Protein AF-A0A3C0BCJ9-F1 (afdb_monomer_lite)

Structure (mmCIF, N/CA/C/O backbone):
data_AF-A0A3C0BCJ9-F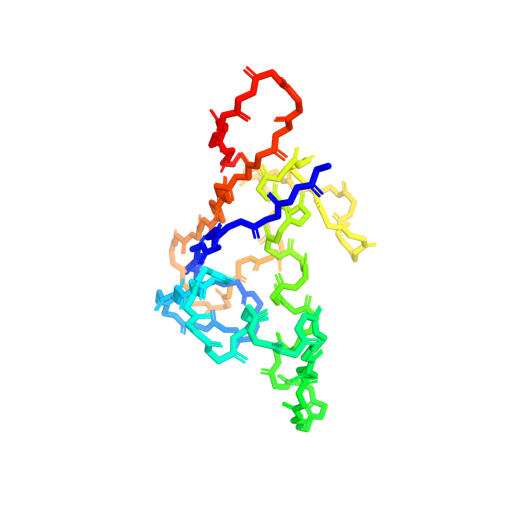1
#
_entry.id   AF-A0A3C0BCJ9-F1
#
loop_
_atom_site.group_PDB
_atom_site.id
_atom_site.type_symbol
_atom_site.label_atom_id
_atom_site.label_alt_id
_atom_site.label_comp_id
_atom_site.label_asym_id
_atom_site.label_entity_id
_atom_site.label_seq_id
_atom_site.pdbx_PDB_ins_code
_atom_site.Cartn_x
_atom_site.Cartn_y
_atom_site.Cartn_z
_atom_site.occupancy
_atom_site.B_iso_or_equiv
_atom_site.auth_seq_id
_atom_site.auth_comp_id
_atom_site.auth_asym_id
_atom_site.auth_atom_id
_atom_site.pdbx_PDB_model_num
ATOM 1 N N . MET A 1 1 ? -9.039 1.168 13.464 1.00 89.62 1 MET A N 1
ATOM 2 C CA . MET A 1 1 ? -8.378 1.860 12.340 1.00 89.62 1 MET A CA 1
ATOM 3 C C . MET A 1 1 ? -8.896 1.250 11.051 1.00 89.62 1 MET A C 1
ATOM 5 O O . MET A 1 1 ? -8.875 0.028 10.956 1.00 89.62 1 MET A O 1
ATOM 9 N N . LYS A 1 2 ? -9.375 2.059 10.104 1.00 94.88 2 LYS A N 1
ATOM 10 C CA . LYS A 1 2 ? -9.884 1.613 8.796 1.00 94.88 2 LYS A CA 1
ATOM 11 C C . LYS A 1 2 ? -9.247 2.448 7.687 1.00 94.88 2 LYS A C 1
ATOM 13 O O . LYS A 1 2 ? -9.247 3.667 7.789 1.00 94.88 2 LYS A O 1
ATOM 18 N N . ILE A 1 3 ? -8.695 1.811 6.656 1.00 96.75 3 ILE A N 1
ATOM 19 C CA . ILE A 1 3 ? -8.181 2.518 5.474 1.00 96.75 3 ILE A CA 1
ATOM 20 C C . ILE A 1 3 ? -9.349 2.790 4.523 1.00 96.75 3 ILE A C 1
ATOM 22 O O . ILE A 1 3 ? -10.078 1.862 4.186 1.00 96.75 3 ILE A O 1
ATOM 26 N N . ASN A 1 4 ? -9.512 4.043 4.098 1.00 97.06 4 ASN A N 1
ATOM 27 C CA . ASN A 1 4 ? -10.600 4.470 3.215 1.00 97.06 4 ASN A CA 1
ATOM 28 C C . ASN A 1 4 ? -10.094 4.739 1.795 1.00 97.06 4 ASN A C 1
ATOM 30 O O . ASN A 1 4 ? -10.671 4.236 0.838 1.00 97.06 4 ASN A O 1
ATOM 34 N N . HIS A 1 5 ? -8.978 5.459 1.650 1.00 98.06 5 HIS A N 1
ATOM 35 C CA . HIS A 1 5 ? -8.372 5.722 0.343 1.00 98.06 5 HIS A CA 1
ATOM 36 C C . HIS A 1 5 ? -6.865 5.526 0.388 1.00 98.06 5 HIS A C 1
ATOM 38 O O . HIS A 1 5 ? -6.212 5.925 1.351 1.00 98.06 5 HIS A O 1
ATOM 44 N N . LEU A 1 6 ? -6.319 4.963 -0.683 1.00 98.38 6 LEU A N 1
ATOM 45 C CA . LEU A 1 6 ? -4.888 4.894 -0.940 1.00 98.38 6 LEU A CA 1
ATOM 46 C C . LEU A 1 6 ? -4.605 5.551 -2.286 1.00 98.38 6 LEU A C 1
ATOM 48 O O . LEU A 1 6 ? -5.229 5.205 -3.287 1.00 98.38 6 LEU A O 1
ATOM 52 N N . ARG A 1 7 ? -3.631 6.453 -2.320 1.00 98.50 7 ARG A N 1
ATOM 53 C CA . ARG A 1 7 ? -3.134 7.069 -3.546 1.00 98.50 7 ARG A CA 1
ATOM 54 C C . ARG A 1 7 ? -1.618 7.012 -3.544 1.00 98.50 7 ARG A C 1
ATOM 56 O O . ARG A 1 7 ? -0.986 7.298 -2.536 1.00 98.50 7 ARG A O 1
ATOM 63 N N . PHE A 1 8 ? -1.013 6.618 -4.651 1.00 98.12 8 PHE A N 1
ATOM 64 C CA . PHE A 1 8 ? 0.439 6.538 -4.738 1.00 98.12 8 PHE A CA 1
ATOM 65 C C . PHE A 1 8 ? 0.916 6.694 -6.170 1.00 98.12 8 PHE A C 1
ATOM 67 O O . PHE A 1 8 ? 0.159 6.516 -7.124 1.00 98.12 8 PHE A O 1
ATOM 74 N N . LYS A 1 9 ? 2.197 7.018 -6.318 1.00 97.69 9 LYS A N 1
ATOM 75 C CA . LYS A 1 9 ? 2.813 7.232 -7.620 1.00 97.69 9 LYS A CA 1
ATOM 76 C C . LYS A 1 9 ? 4.206 6.640 -7.683 1.00 97.69 9 LYS A C 1
ATOM 78 O O . LYS A 1 9 ? 5.006 6.865 -6.778 1.00 97.69 9 LYS A O 1
ATOM 83 N N . ASN A 1 10 ? 4.492 5.953 -8.790 1.00 96.75 10 ASN A N 1
ATOM 84 C CA . ASN A 1 10 ? 5.827 5.477 -9.159 1.00 96.75 10 ASN A CA 1
ATOM 85 C C . ASN A 1 10 ? 6.540 4.683 -8.048 1.00 96.75 10 ASN A C 1
ATOM 87 O O . ASN A 1 10 ? 7.700 4.952 -7.731 1.00 96.75 10 ASN A O 1
ATOM 91 N N . LEU A 1 11 ? 5.862 3.701 -7.452 1.00 94.94 11 LEU A N 1
ATOM 92 C CA . LEU A 1 11 ? 6.453 2.843 -6.421 1.00 94.94 11 LEU A CA 1
ATOM 93 C C . LEU A 1 11 ? 6.802 1.474 -7.004 1.00 94.94 11 LEU A C 1
ATOM 95 O O . LEU A 1 11 ? 5.945 0.806 -7.578 1.00 94.94 11 LEU A O 1
ATOM 99 N N . ASN A 1 12 ? 8.036 1.009 -6.801 1.00 93.06 12 ASN A N 1
ATOM 100 C CA . ASN A 1 12 ? 8.535 -0.292 -7.254 1.00 93.06 12 ASN A CA 1
ATOM 101 C C . ASN A 1 12 ? 8.110 -0.620 -8.707 1.00 93.06 12 ASN A C 1
ATOM 103 O O . ASN A 1 12 ? 8.537 0.031 -9.655 1.00 93.06 12 ASN A O 1
ATOM 107 N N . SER A 1 13 ? 7.270 -1.647 -8.882 1.00 92.00 13 SER A N 1
ATOM 108 C CA . SER A 1 13 ? 6.769 -2.133 -10.174 1.00 92.00 13 SER A CA 1
ATOM 109 C C . SER A 1 13 ? 5.536 -1.384 -10.698 1.00 92.00 13 SER A C 1
ATOM 111 O O . SER A 1 13 ? 5.115 -1.644 -11.820 1.00 92.00 13 SER A O 1
ATOM 113 N N . LEU A 1 14 ? 4.932 -0.495 -9.903 1.00 95.44 14 LEU A N 1
ATOM 114 C CA . LEU A 1 14 ? 3.728 0.256 -10.264 1.00 95.44 14 LEU A CA 1
ATOM 115 C C . LEU A 1 14 ? 4.116 1.690 -10.644 1.00 95.44 14 LEU A C 1
ATOM 117 O O . LEU A 1 14 ? 4.168 2.595 -9.809 1.00 95.44 14 LEU A O 1
ATOM 121 N N . VAL A 1 15 ? 4.424 1.866 -11.929 1.00 95.56 15 VAL A N 1
ATOM 122 C CA . VAL A 1 15 ? 4.701 3.168 -12.557 1.00 95.56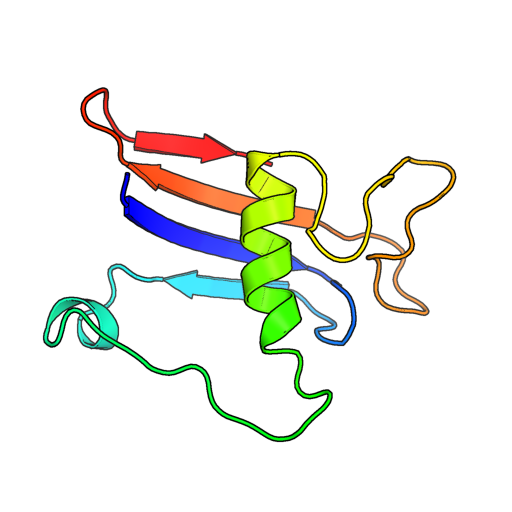 15 VAL A CA 1
ATOM 123 C C . VAL A 1 15 ? 3.382 3.883 -12.849 1.00 95.56 15 VAL A C 1
ATOM 125 O O . VAL A 1 15 ? 2.386 3.236 -13.166 1.00 95.56 15 VAL A O 1
ATOM 128 N N . GLY A 1 16 ? 3.370 5.209 -12.753 1.00 96.19 16 GLY A N 1
ATOM 129 C CA . GLY A 1 16 ? 2.169 6.026 -12.896 1.00 96.19 16 GLY A CA 1
ATOM 130 C C . GLY A 1 16 ? 1.506 6.323 -11.556 1.00 96.19 16 GLY A C 1
ATOM 131 O O . GLY A 1 16 ? 2.027 5.964 -10.500 1.00 96.19 16 GLY A O 1
ATOM 132 N N . GLU A 1 17 ? 0.379 7.026 -11.615 1.00 97.69 17 GLU A N 1
ATOM 133 C CA . GLU A 1 17 ? -0.430 7.389 -10.454 1.00 97.69 17 GLU A CA 1
ATOM 134 C C . GLU A 1 17 ? -1.611 6.429 -10.324 1.00 97.69 17 GLU A C 1
ATOM 136 O O . GLU A 1 17 ? -2.327 6.169 -11.291 1.00 97.69 17 GLU A O 1
ATOM 141 N N . TRP A 1 18 ? -1.782 5.894 -9.122 1.00 98.00 18 TRP A N 1
ATOM 142 C CA . TRP A 1 18 ? -2.759 4.867 -8.800 1.00 98.00 18 TRP A CA 1
ATOM 143 C C . TRP A 1 18 ? -3.582 5.317 -7.602 1.00 98.00 18 TRP A C 1
ATOM 145 O O . TRP A 1 18 ? -3.038 5.846 -6.630 1.00 98.00 18 TRP A O 1
ATOM 155 N N . THR A 1 19 ? -4.881 5.045 -7.658 1.00 98.00 19 THR A N 1
ATOM 156 C CA . THR A 1 19 ? -5.825 5.346 -6.582 1.00 98.00 19 THR A CA 1
ATOM 157 C C . THR A 1 19 ? -6.694 4.126 -6.329 1.00 98.00 19 THR A C 1
ATOM 159 O O . THR A 1 19 ? -7.180 3.502 -7.271 1.00 98.00 19 THR A O 1
ATOM 162 N N . ILE A 1 20 ? -6.896 3.793 -5.057 1.00 97.31 20 ILE A N 1
ATOM 163 C CA . ILE A 1 20 ? -7.824 2.760 -4.606 1.00 97.31 20 ILE A CA 1
ATOM 164 C C . ILE A 1 20 ? -8.774 3.397 -3.595 1.00 97.31 20 ILE A C 1
ATOM 166 O O . ILE A 1 20 ? -8.338 3.951 -2.583 1.00 97.31 20 ILE A O 1
ATOM 170 N N . ASP A 1 21 ? -10.069 3.321 -3.888 1.00 96.88 21 ASP A N 1
ATOM 171 C CA . ASP A 1 21 ? -11.148 3.725 -2.994 1.00 96.88 21 ASP A CA 1
ATOM 172 C C . ASP A 1 21 ? -11.740 2.482 -2.322 1.00 96.88 21 ASP A C 1
ATOM 174 O O . ASP A 1 21 ? -12.516 1.752 -2.931 1.00 96.88 21 ASP A O 1
ATOM 178 N N . PHE A 1 22 ? -11.371 2.241 -1.065 1.00 95.62 22 PHE A N 1
ATOM 179 C CA . PHE A 1 22 ? -11.882 1.120 -0.270 1.00 95.62 22 PHE A CA 1
ATOM 180 C C . PHE A 1 22 ? -13.292 1.372 0.286 1.00 95.62 22 PHE A C 1
ATOM 182 O O . PHE A 1 22 ? -13.847 0.509 0.965 1.00 95.62 22 PHE A O 1
ATOM 189 N N . THR A 1 23 ? -13.874 2.547 0.033 1.00 94.88 23 THR A N 1
ATOM 190 C CA . THR A 1 23 ? -15.265 2.869 0.379 1.00 94.88 23 THR A CA 1
ATOM 191 C C . THR A 1 23 ? -16.243 2.509 -0.739 1.00 94.88 23 THR A C 1
ATOM 193 O O . THR A 1 23 ? -17.454 2.534 -0.514 1.00 94.88 23 THR A O 1
ATOM 196 N N . ALA A 1 24 ? -15.734 2.120 -1.915 1.00 94.19 24 ALA A N 1
ATOM 197 C CA . ALA A 1 24 ? -16.565 1.692 -3.029 1.00 94.19 24 ALA A CA 1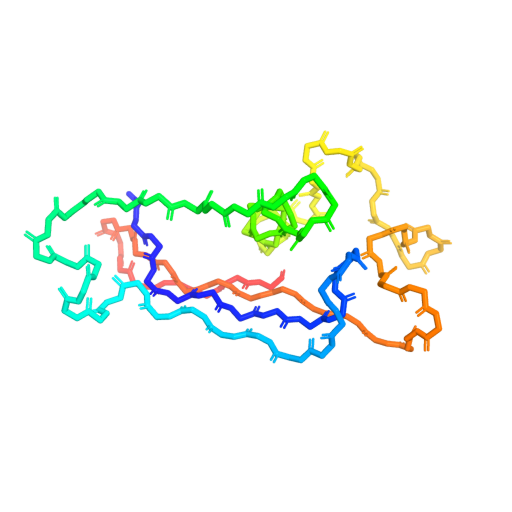
ATOM 198 C C . ALA A 1 24 ? -17.396 0.433 -2.670 1.00 94.19 24 ALA A C 1
ATOM 200 O O . ALA A 1 24 ? -16.925 -0.421 -1.902 1.00 94.19 24 ALA A O 1
ATOM 201 N N . PRO A 1 25 ? -18.632 0.291 -3.195 1.00 92.31 25 PRO A N 1
ATOM 202 C CA . PRO A 1 25 ? -19.550 -0.795 -2.828 1.00 92.31 25 PRO A CA 1
ATOM 203 C C . PRO A 1 25 ? -18.972 -2.208 -2.987 1.00 92.31 25 PRO A C 1
ATOM 205 O O . PRO A 1 25 ? -19.307 -3.106 -2.211 1.00 92.31 25 PRO A O 1
ATOM 208 N N . GLU A 1 26 ? -18.078 -2.398 -3.956 1.00 90.62 26 GLU A N 1
ATOM 209 C CA . GLU A 1 26 ? -17.401 -3.660 -4.261 1.00 90.62 26 GLU A CA 1
ATOM 210 C C . GLU A 1 26 ? -16.502 -4.135 -3.112 1.00 90.62 26 GLU A C 1
ATOM 212 O O . GLU A 1 26 ? -16.278 -5.332 -2.962 1.00 90.62 26 GLU A O 1
ATOM 217 N N . TYR A 1 27 ? -16.000 -3.215 -2.283 1.00 91.94 27 TYR A N 1
ATOM 218 C CA . TYR A 1 27 ? -15.157 -3.539 -1.128 1.00 91.94 27 TYR A CA 1
ATOM 219 C C . TYR A 1 27 ? -15.941 -3.582 0.186 1.00 91.94 27 TYR A C 1
ATOM 221 O O . TYR A 1 27 ? -15.550 -4.286 1.118 1.00 91.94 27 TYR A O 1
ATOM 229 N N . VAL A 1 28 ? -17.037 -2.825 0.283 1.00 90.38 28 VAL A N 1
ATOM 230 C CA . VAL A 1 28 ? -17.822 -2.696 1.521 1.00 90.38 28 VAL A CA 1
ATOM 231 C C . VAL A 1 28 ? -18.821 -3.838 1.699 1.00 90.38 28 VAL A C 1
ATOM 233 O O . VAL A 1 28 ? -19.054 -4.250 2.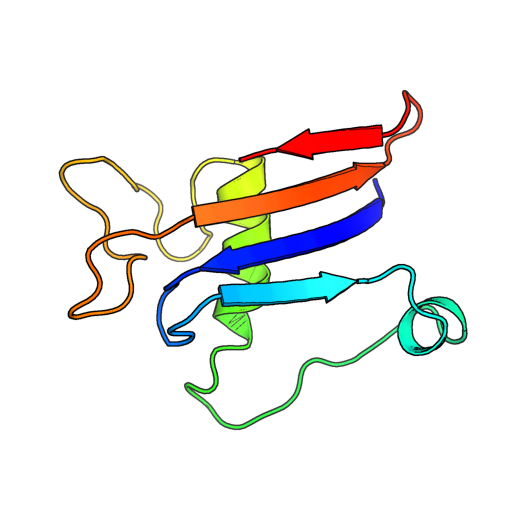833 1.00 90.38 28 VAL A O 1
ATOM 236 N N . SER A 1 29 ? -19.400 -4.348 0.609 1.00 83.50 29 SER A N 1
ATOM 237 C CA . SER A 1 29 ? -20.463 -5.366 0.649 1.00 83.50 29 SER A CA 1
ATOM 238 C C . SER A 1 29 ? -20.026 -6.676 1.311 1.00 83.50 29 SER A C 1
ATOM 240 O O . SER A 1 29 ? -20.713 -7.153 2.212 1.00 83.50 29 SER A O 1
ATOM 242 N N . ASP A 1 30 ? -18.863 -7.204 0.926 1.00 79.12 30 ASP A N 1
ATOM 243 C CA . ASP A 1 30 ? -18.338 -8.471 1.454 1.00 79.12 30 ASP A CA 1
ATOM 244 C C . ASP A 1 30 ? -17.322 -8.278 2.595 1.00 79.12 30 ASP A C 1
ATOM 246 O O . ASP A 1 30 ? -16.993 -9.221 3.317 1.00 79.12 30 ASP A O 1
ATOM 250 N N . GLY A 1 31 ? -16.789 -7.060 2.763 1.00 80.62 31 GLY A N 1
ATOM 251 C CA . GLY A 1 31 ? -15.814 -6.701 3.803 1.00 80.62 31 GLY A CA 1
ATOM 252 C C . GLY A 1 31 ? -14.445 -7.391 3.694 1.00 80.62 31 GLY A C 1
ATOM 253 O O . GLY A 1 31 ? -13.534 -7.071 4.460 1.00 80.62 31 GLY A O 1
ATOM 254 N N . ILE A 1 32 ? -14.277 -8.318 2.748 1.00 91.19 32 ILE A N 1
ATOM 255 C CA . ILE A 1 32 ? -13.047 -9.053 2.458 1.00 91.19 32 ILE A CA 1
ATOM 256 C C . ILE A 1 32 ? -12.843 -9.059 0.944 1.00 91.19 32 ILE A C 1
ATOM 258 O O . ILE A 1 32 ? -13.744 -9.396 0.185 1.00 91.19 32 ILE A O 1
ATOM 262 N N . PHE A 1 33 ? -11.631 -8.732 0.505 1.00 93.44 33 PHE A N 1
ATOM 263 C CA . PHE A 1 33 ? -11.238 -8.770 -0.901 1.00 93.44 33 PHE A CA 1
ATOM 264 C C . PHE A 1 33 ? -9.850 -9.394 -1.053 1.00 93.44 33 PHE A C 1
ATOM 266 O O . PHE A 1 33 ? -9.069 -9.474 -0.101 1.00 93.44 33 PHE A O 1
ATOM 273 N N . ALA A 1 34 ? -9.527 -9.826 -2.271 1.00 94.38 34 ALA A N 1
ATOM 274 C CA . ALA A 1 34 ? -8.237 -10.415 -2.602 1.00 94.38 34 ALA A CA 1
ATOM 275 C C . ALA A 1 34 ? -7.492 -9.566 -3.636 1.00 94.38 34 ALA A C 1
ATOM 277 O O . ALA A 1 34 ? -8.062 -9.130 -4.633 1.00 94.38 34 ALA A O 1
ATOM 278 N N . ILE A 1 35 ? -6.184 -9.394 -3.435 1.00 95.12 35 ILE A N 1
ATOM 279 C CA . ILE A 1 35 ? -5.281 -8.817 -4.435 1.00 95.12 35 ILE A CA 1
ATOM 280 C C . ILE A 1 35 ? -4.563 -9.980 -5.125 1.00 95.12 35 ILE A C 1
ATOM 282 O O . ILE A 1 35 ? -3.696 -10.624 -4.530 1.00 95.12 35 ILE A O 1
ATOM 286 N N . SER A 1 36 ? -4.919 -10.260 -6.378 1.00 96.12 36 SER A N 1
ATOM 287 C CA . SER A 1 36 ? -4.371 -11.379 -7.154 1.00 96.12 36 SER A CA 1
ATOM 288 C C . SER A 1 36 ? -3.581 -10.907 -8.380 1.00 96.12 36 SER A C 1
ATOM 290 O O . SER A 1 36 ? -3.643 -9.746 -8.774 1.00 96.12 36 SER A O 1
ATOM 292 N N . GLY A 1 37 ? -2.761 -11.795 -8.942 1.00 95.81 37 GLY A N 1
ATOM 293 C CA . GLY A 1 37 ? -1.915 -11.509 -10.104 1.00 95.81 37 GLY A CA 1
ATOM 294 C C . GLY A 1 37 ? -0.563 -12.229 -10.046 1.00 95.81 37 GLY A C 1
ATOM 295 O O . GLY A 1 37 ? -0.189 -12.752 -8.988 1.00 95.81 37 GLY A O 1
ATOM 296 N N . PRO A 1 38 ? 0.209 -12.246 -11.145 1.00 97.00 38 PRO A N 1
ATOM 297 C CA . PRO A 1 38 ? 1.482 -12.963 -11.220 1.00 97.00 38 PRO A CA 1
ATOM 298 C C . PRO A 1 38 ? 2.555 -12.384 -10.282 1.00 97.00 38 PRO A C 1
ATOM 300 O O . PRO A 1 38 ? 2.433 -11.277 -9.739 1.00 97.00 38 PRO A O 1
ATOM 303 N N . THR A 1 39 ? 3.624 -13.144 -10.040 1.00 94.31 39 THR A N 1
ATOM 304 C CA . THR A 1 39 ? 4.807 -12.648 -9.316 1.00 94.31 39 THR A CA 1
ATOM 305 C C . THR A 1 39 ? 5.391 -11.439 -10.049 1.00 94.31 39 THR A C 1
ATOM 307 O O . THR A 1 39 ? 5.487 -11.442 -11.270 1.00 94.31 39 THR A O 1
ATOM 310 N N . GLY A 1 40 ? 5.733 -10.381 -9.309 1.00 91.06 40 GLY A N 1
ATOM 311 C CA . GLY A 1 40 ? 6.211 -9.118 -9.888 1.00 91.06 40 GLY A CA 1
ATOM 312 C C . GLY A 1 40 ? 5.116 -8.123 -10.299 1.00 91.06 40 GLY A C 1
ATOM 313 O O . GLY A 1 40 ? 5.441 -6.976 -10.573 1.00 91.06 40 GLY A O 1
ATOM 314 N N . ALA A 1 41 ? 3.828 -8.488 -10.244 1.00 94.50 41 ALA A N 1
ATOM 315 C CA . ALA A 1 41 ? 2.718 -7.602 -10.635 1.00 94.50 41 ALA A CA 1
ATOM 316 C C . ALA A 1 41 ? 2.477 -6.384 -9.714 1.00 94.50 41 ALA A C 1
ATOM 318 O O . ALA A 1 41 ? 1.537 -5.632 -9.929 1.00 94.50 41 ALA A O 1
ATOM 319 N N . GLY A 1 42 ? 3.266 -6.199 -8.650 1.00 94.00 42 GLY A N 1
ATOM 320 C CA . GLY A 1 42 ? 3.108 -5.059 -7.737 1.00 94.00 42 GLY A CA 1
ATOM 321 C C . GLY A 1 42 ? 2.117 -5.255 -6.583 1.00 94.00 42 GLY A C 1
ATOM 322 O O . GLY A 1 42 ? 1.850 -4.312 -5.852 1.00 94.00 42 GLY A O 1
ATOM 323 N N . LYS A 1 43 ? 1.627 -6.475 -6.330 1.00 96.50 43 LYS A N 1
ATOM 324 C CA . LYS A 1 43 ? 0.723 -6.763 -5.193 1.00 96.50 43 LYS A CA 1
ATOM 325 C C . LYS A 1 43 ? 1.281 -6.275 -3.847 1.00 96.50 43 LYS A C 1
ATOM 327 O O . LYS A 1 43 ? 0.627 -5.529 -3.130 1.00 96.50 43 LYS A O 1
ATOM 332 N N . SER A 1 44 ? 2.529 -6.637 -3.532 1.00 95.69 44 SER A N 1
ATOM 333 C CA . SER A 1 44 ? 3.210 -6.170 -2.314 1.00 95.69 44 SER A CA 1
ATOM 334 C C . SER A 1 44 ? 3.521 -4.672 -2.342 1.00 95.69 44 SER A C 1
ATOM 336 O O . SER A 1 44 ? 3.654 -4.072 -1.286 1.00 95.69 44 SER A O 1
ATOM 338 N N . THR A 1 45 ? 3.610 -4.052 -3.523 1.00 96.00 45 THR A N 1
ATOM 339 C CA . THR A 1 45 ? 3.803 -2.601 -3.658 1.00 96.00 45 THR A CA 1
ATOM 340 C C . THR A 1 45 ? 2.612 -1.823 -3.107 1.00 96.00 45 THR A C 1
ATOM 342 O O . THR A 1 45 ? 2.819 -0.792 -2.481 1.00 96.00 45 THR A O 1
ATOM 345 N N . ILE A 1 46 ? 1.386 -2.328 -3.283 1.00 96.88 46 ILE A N 1
ATOM 346 C CA . ILE A 1 46 ? 0.175 -1.705 -2.726 1.00 96.88 46 ILE A CA 1
ATOM 347 C C . ILE A 1 46 ? 0.249 -1.678 -1.191 1.00 96.88 46 ILE A C 1
ATOM 349 O O . ILE A 1 46 ? -0.002 -0.646 -0.575 1.00 96.88 46 ILE A O 1
ATOM 353 N N . LEU A 1 47 ? 0.657 -2.789 -0.568 1.00 95.75 47 LEU A N 1
ATOM 354 C CA . LEU A 1 47 ? 0.828 -2.865 0.889 1.00 95.75 47 LEU A CA 1
ATOM 355 C C . LEU A 1 47 ? 1.980 -1.979 1.377 1.00 95.75 47 LEU A C 1
ATOM 357 O O . LEU A 1 47 ? 1.854 -1.284 2.383 1.00 95.75 47 LEU A O 1
ATOM 361 N N . ASP A 1 48 ? 3.084 -1.962 0.634 1.00 94.88 48 ASP A N 1
ATOM 362 C CA . ASP A 1 48 ? 4.223 -1.092 0.905 1.00 94.88 48 ASP A CA 1
ATOM 363 C C . ASP A 1 48 ? 3.849 0.389 0.846 1.00 94.88 48 ASP A C 1
ATOM 365 O O . ASP A 1 48 ? 4.345 1.150 1.668 1.00 94.88 48 ASP A O 1
ATOM 369 N N . ALA A 1 49 ? 2.971 0.800 -0.073 1.00 96.75 49 ALA A N 1
ATOM 370 C CA . ALA A 1 49 ? 2.497 2.178 -0.168 1.00 96.75 49 ALA A CA 1
ATOM 371 C C . ALA A 1 49 ? 1.754 2.608 1.108 1.00 96.75 49 ALA A C 1
ATOM 373 O O . ALA A 1 49 ? 1.994 3.698 1.619 1.00 96.75 49 ALA A O 1
ATOM 374 N N . ILE A 1 50 ? 0.918 1.729 1.674 1.00 96.81 50 ILE A N 1
ATOM 375 C CA . ILE A 1 50 ? 0.226 1.986 2.948 1.00 96.81 50 ILE A CA 1
ATOM 376 C C . ILE A 1 50 ? 1.242 2.143 4.085 1.00 96.81 50 ILE A C 1
ATOM 378 O O . ILE A 1 50 ? 1.173 3.102 4.850 1.00 96.81 50 ILE A O 1
ATOM 382 N N . CYS A 1 51 ? 2.209 1.225 4.194 1.00 95.25 51 CYS A N 1
ATOM 383 C CA . CYS A 1 51 ? 3.249 1.321 5.220 1.00 95.25 51 CYS A CA 1
ATOM 384 C C . CYS A 1 51 ? 4.115 2.575 5.052 1.00 95.25 51 CYS A C 1
ATOM 386 O O . CYS A 1 51 ? 4.445 3.221 6.045 1.00 95.25 51 CYS A O 1
ATOM 388 N N . LEU A 1 52 ? 4.457 2.921 3.810 1.00 94.94 52 LEU A N 1
ATOM 389 C CA . LEU A 1 52 ? 5.246 4.100 3.487 1.00 94.94 52 LEU A CA 1
ATOM 390 C C . LEU A 1 52 ? 4.525 5.370 3.937 1.00 94.94 52 LEU A C 1
ATOM 392 O O . LEU A 1 52 ? 5.120 6.142 4.679 1.00 94.94 52 LEU A O 1
ATOM 396 N N . ALA A 1 53 ? 3.253 5.536 3.570 1.00 96.12 53 ALA A N 1
ATOM 397 C CA . ALA A 1 53 ? 2.466 6.712 3.936 1.00 96.12 53 ALA A CA 1
ATOM 398 C C . ALA A 1 53 ? 2.266 6.845 5.456 1.00 96.12 53 ALA A C 1
ATOM 400 O O . ALA A 1 53 ? 2.229 7.947 5.987 1.00 96.12 53 ALA A O 1
ATOM 401 N N . LEU A 1 54 ? 2.120 5.729 6.181 1.00 95.50 54 LEU A N 1
ATOM 402 C CA . LEU A 1 54 ? 1.883 5.761 7.631 1.00 95.50 54 LEU A CA 1
ATOM 403 C C . LEU A 1 54 ? 3.161 5.897 8.465 1.00 95.50 54 LEU A C 1
ATOM 405 O O . LEU A 1 54 ? 3.115 6.434 9.570 1.00 95.50 54 LEU A O 1
ATOM 409 N N . TYR A 1 55 ? 4.282 5.352 7.988 1.00 93.06 55 TYR A N 1
ATOM 410 C CA . TYR A 1 55 ? 5.472 5.139 8.817 1.00 93.06 55 TYR A CA 1
ATOM 411 C C . TYR A 1 55 ? 6.782 5.611 8.179 1.00 93.06 55 TYR A C 1
ATOM 413 O O . TYR A 1 55 ? 7.839 5.436 8.787 1.00 93.06 55 TYR A O 1
ATOM 421 N N . GLY A 1 56 ? 6.754 6.140 6.954 1.00 90.75 56 GLY A N 1
ATOM 422 C CA . GLY A 1 56 ? 7.948 6.565 6.216 1.00 90.75 56 GLY A CA 1
ATOM 423 C C . GLY A 1 56 ? 8.910 5.424 5.858 1.00 90.75 56 GLY A C 1
ATOM 424 O O . GLY A 1 56 ? 10.065 5.671 5.517 1.00 90.75 56 GLY A O 1
ATOM 425 N N . ARG A 1 57 ? 8.473 4.162 5.962 1.00 90.75 57 ARG A N 1
ATOM 426 C CA . ARG A 1 57 ? 9.285 2.962 5.704 1.00 90.75 57 ARG A CA 1
ATOM 427 C C . ARG A 1 57 ? 8.422 1.811 5.210 1.00 90.75 57 ARG A C 1
ATOM 429 O O . ARG A 1 57 ? 7.218 1.792 5.455 1.00 90.75 57 ARG A O 1
ATOM 436 N N . THR A 1 58 ? 9.042 0.800 4.609 1.00 90.50 58 THR A N 1
ATOM 437 C CA . THR A 1 58 ? 8.340 -0.441 4.254 1.00 90.50 58 THR A CA 1
ATOM 438 C C . THR A 1 58 ? 8.944 -1.648 4.960 1.00 90.50 58 THR A C 1
ATOM 440 O O . THR A 1 58 ? 10.090 -1.599 5.411 1.00 90.50 58 THR A O 1
ATOM 443 N N . PRO A 1 59 ? 8.209 -2.770 5.061 1.00 87.25 59 PRO A N 1
ATOM 444 C CA . PRO A 1 59 ? 8.770 -4.007 5.599 1.00 87.25 59 PRO A CA 1
ATOM 445 C C . PRO A 1 59 ? 10.011 -4.485 4.830 1.00 87.25 59 PRO A C 1
ATOM 447 O O . PRO A 1 59 ? 10.890 -5.120 5.413 1.00 87.25 59 PRO A O 1
ATOM 450 N N . ARG A 1 60 ? 10.087 -4.170 3.529 1.00 84.06 60 ARG A N 1
ATOM 451 C CA . ARG A 1 60 ? 11.191 -4.550 2.637 1.00 84.06 60 ARG A CA 1
ATOM 452 C C . ARG A 1 60 ? 12.376 -3.589 2.718 1.00 84.06 60 ARG A C 1
ATOM 454 O O . ARG A 1 60 ? 13.516 -4.034 2.653 1.00 84.06 60 ARG A O 1
ATOM 461 N N . LEU A 1 61 ? 12.113 -2.293 2.884 1.00 81.56 61 LEU A N 1
ATOM 462 C CA . LEU A 1 61 ? 13.121 -1.236 2.896 1.00 81.56 61 LEU A CA 1
ATOM 463 C C . LEU A 1 61 ? 13.047 -0.478 4.222 1.00 81.56 61 LEU A C 1
ATOM 465 O O . LEU A 1 61 ? 12.178 0.368 4.439 1.00 81.56 61 LEU A O 1
ATOM 469 N N . ARG A 1 62 ? 13.981 -0.800 5.124 1.00 71.44 62 ARG A N 1
ATOM 470 C CA . ARG A 1 62 ? 14.018 -0.223 6.477 1.00 71.44 62 ARG A CA 1
ATOM 471 C C . ARG A 1 62 ? 14.442 1.245 6.494 1.00 71.44 62 ARG A C 1
ATOM 473 O O . ARG A 1 62 ? 13.968 1.982 7.350 1.00 71.44 62 ARG A O 1
ATOM 480 N N . ASN A 1 63 ? 15.309 1.643 5.563 1.00 72.94 63 ASN A N 1
ATOM 481 C CA . ASN A 1 63 ? 15.837 2.998 5.457 1.00 72.94 63 ASN A CA 1
ATOM 482 C C . ASN A 1 63 ? 15.445 3.581 4.101 1.00 72.94 63 ASN A C 1
ATOM 484 O O . ASN A 1 63 ? 15.994 3.181 3.078 1.00 72.94 63 ASN A O 1
ATOM 488 N N . ILE A 1 64 ? 14.506 4.524 4.111 1.00 79.38 64 ILE A N 1
ATOM 489 C CA . ILE A 1 64 ? 14.147 5.331 2.946 1.00 79.38 64 ILE A CA 1
ATOM 490 C C . ILE A 1 64 ? 14.531 6.768 3.284 1.00 79.38 64 ILE A C 1
ATOM 492 O O . ILE A 1 64 ? 14.094 7.320 4.292 1.00 79.38 64 ILE A O 1
ATOM 496 N N . SER A 1 65 ? 15.403 7.361 2.477 1.00 76.50 65 SER A N 1
ATOM 497 C CA . SER A 1 65 ? 15.876 8.733 2.660 1.00 76.50 65 SER A CA 1
ATOM 498 C C . SER A 1 65 ? 15.991 9.445 1.314 1.00 76.50 65 SER A C 1
ATOM 500 O O . SER A 1 65 ? 15.898 8.826 0.256 1.00 76.50 65 SER A O 1
ATOM 502 N N . LYS A 1 66 ? 16.252 10.759 1.338 1.00 72.38 66 LYS A N 1
ATOM 503 C CA . LYS A 1 66 ? 16.525 11.528 0.111 1.00 72.38 66 LYS A CA 1
ATOM 504 C C . LYS A 1 66 ? 17.743 11.008 -0.664 1.00 72.38 66 LYS A C 1
ATOM 506 O O . LYS A 1 66 ? 17.782 11.161 -1.877 1.00 72.38 66 LYS A O 1
ATOM 511 N N . SER A 1 67 ? 18.730 10.430 0.024 1.00 71.12 67 SER A N 1
ATOM 512 C CA . SER A 1 67 ? 19.946 9.883 -0.590 1.00 71.12 67 SER A CA 1
ATOM 513 C C . SER A 1 67 ? 19.817 8.410 -0.979 1.00 71.12 67 SER A C 1
ATOM 515 O O . SER A 1 67 ? 20.498 7.972 -1.902 1.00 71.12 67 SER A O 1
ATOM 517 N N . THR A 1 68 ? 18.933 7.659 -0.317 1.00 75.94 68 THR A N 1
ATOM 518 C CA . THR A 1 68 ? 18.699 6.235 -0.574 1.00 75.94 68 THR A CA 1
ATOM 519 C C . THR A 1 68 ? 17.198 5.985 -0.668 1.00 75.94 68 THR A C 1
ATOM 521 O O . THR A 1 68 ? 16.529 5.699 0.326 1.00 75.94 68 THR A O 1
ATOM 524 N N . ASN A 1 69 ? 16.662 6.121 -1.878 1.00 80.94 69 ASN A N 1
ATOM 525 C CA . ASN A 1 69 ? 15.258 5.871 -2.175 1.00 80.94 69 ASN A CA 1
ATOM 526 C C . ASN A 1 69 ? 15.146 4.716 -3.175 1.00 80.94 69 ASN A C 1
ATOM 528 O O . ASN A 1 69 ? 14.982 4.930 -4.369 1.00 80.94 69 ASN A O 1
ATOM 532 N N . GLU A 1 70 ? 15.266 3.482 -2.687 1.00 83.94 70 GLU A N 1
ATOM 533 C CA . GLU A 1 70 ? 15.124 2.279 -3.522 1.00 83.94 70 GLU A CA 1
ATOM 534 C C . GLU A 1 70 ? 13.661 1.930 -3.828 1.00 83.94 70 GLU A C 1
ATOM 536 O O . GLU A 1 70 ? 13.400 1.036 -4.632 1.00 83.94 70 GLU A O 1
ATOM 541 N N . ILE A 1 71 ? 12.701 2.626 -3.202 1.00 87.94 71 ILE A N 1
ATOM 542 C CA . ILE A 1 71 ? 11.277 2.383 -3.442 1.00 87.94 71 ILE A CA 1
ATOM 543 C C . ILE A 1 71 ? 10.770 3.066 -4.715 1.00 87.94 71 ILE A C 1
ATOM 545 O O . ILE A 1 71 ? 9.746 2.648 -5.259 1.00 87.94 71 ILE A O 1
ATOM 549 N N . ILE A 1 72 ? 11.474 4.092 -5.207 1.00 90.12 72 ILE A N 1
ATOM 550 C CA . ILE A 1 72 ? 11.111 4.777 -6.447 1.00 90.12 72 ILE A CA 1
ATOM 551 C C . ILE A 1 72 ? 11.243 3.827 -7.640 1.00 90.12 72 ILE A C 1
ATOM 553 O O . ILE A 1 72 ? 12.231 3.105 -7.799 1.00 90.12 72 ILE A O 1
ATOM 557 N N . ALA A 1 73 ? 10.236 3.826 -8.508 1.00 87.81 73 ALA A N 1
ATOM 558 C CA . ALA A 1 73 ? 10.311 3.082 -9.751 1.00 87.81 73 ALA A CA 1
ATOM 559 C C . ALA A 1 73 ? 11.465 3.612 -10.621 1.00 87.81 73 ALA A C 1
ATOM 561 O O . ALA A 1 73 ? 11.709 4.819 -10.714 1.00 87.81 73 ALA A O 1
ATOM 562 N N . ARG A 1 74 ? 12.194 2.705 -11.281 1.00 86.75 74 ARG A N 1
ATOM 563 C CA . ARG A 1 74 ? 13.340 3.074 -12.128 1.00 86.75 74 ARG A CA 1
ATOM 564 C C . ARG A 1 74 ? 12.922 4.073 -13.208 1.00 86.75 74 ARG A C 1
ATOM 566 O O . ARG A 1 74 ? 11.838 3.956 -13.766 1.00 86.75 74 ARG A O 1
ATOM 573 N N . GLN A 1 75 ? 13.820 5.007 -13.525 1.00 85.50 75 GLN A N 1
ATOM 574 C CA . GLN A 1 75 ? 13.615 6.047 -14.546 1.00 85.50 75 GLN A CA 1
ATOM 575 C C . GLN A 1 75 ? 12.426 6.985 -14.271 1.00 85.50 75 GLN A C 1
ATOM 577 O O . GLN A 1 75 ? 11.954 7.667 -15.177 1.00 85.50 75 GLN A O 1
ATOM 582 N N . THR A 1 76 ? 11.968 7.062 -13.020 1.00 83.25 76 THR A N 1
ATOM 583 C CA . THR A 1 76 ? 10.989 8.059 -12.579 1.00 83.25 76 THR A CA 1
ATOM 584 C C . THR A 1 76 ? 11.661 9.072 -11.650 1.00 83.25 76 THR A C 1
ATOM 586 O O . THR A 1 76 ? 12.584 8.727 -10.915 1.00 83.25 76 THR A O 1
ATOM 589 N N . GLY A 1 77 ? 11.262 10.345 -11.741 1.00 85.31 77 GLY A N 1
ATOM 590 C CA . GLY A 1 77 ? 11.889 11.449 -10.995 1.00 85.31 77 GLY A CA 1
ATOM 591 C C . GLY A 1 77 ? 11.208 11.795 -9.668 1.00 85.31 77 GLY A C 1
ATOM 592 O O . GLY A 1 77 ? 11.769 12.533 -8.866 1.00 85.31 77 GLY A O 1
ATOM 593 N N . GLU A 1 78 ? 10.007 11.268 -9.433 1.00 90.19 78 GLU A N 1
ATOM 594 C CA . GLU A 1 78 ? 9.212 11.526 -8.234 1.00 90.19 78 GLU A CA 1
ATOM 595 C C . GLU A 1 78 ? 8.373 10.302 -7.866 1.00 90.19 78 GLU A C 1
ATO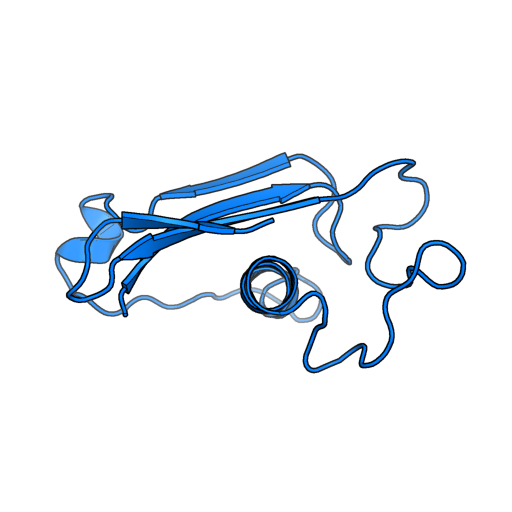M 597 O O . GLU A 1 78 ? 7.926 9.560 -8.745 1.00 90.19 78 GLU A O 1
ATOM 602 N N . CYS A 1 79 ? 8.117 10.130 -6.572 1.00 94.12 79 CYS A N 1
ATOM 603 C CA . CYS A 1 79 ? 7.177 9.155 -6.039 1.00 94.12 79 CYS A CA 1
ATOM 604 C C . CYS A 1 79 ? 6.498 9.711 -4.788 1.00 94.12 79 CYS A C 1
ATOM 606 O O . CYS A 1 79 ? 7.080 10.530 -4.076 1.00 94.12 79 CYS A O 1
ATOM 608 N N . PHE A 1 80 ? 5.298 9.224 -4.492 1.00 95.38 80 PHE A N 1
ATOM 609 C CA . PHE A 1 80 ? 4.625 9.499 -3.224 1.00 95.38 80 PHE A CA 1
ATOM 610 C C . PHE A 1 80 ? 3.717 8.331 -2.839 1.00 95.38 80 PHE A C 1
ATOM 612 O O . PHE A 1 80 ? 3.329 7.528 -3.693 1.00 95.38 80 PHE A O 1
ATOM 619 N N . ALA A 1 81 ? 3.357 8.269 -1.561 1.00 97.44 81 ALA A N 1
ATOM 620 C CA . ALA A 1 81 ? 2.242 7.485 -1.061 1.00 97.44 81 ALA A CA 1
ATOM 621 C C . ALA A 1 81 ? 1.401 8.377 -0.146 1.00 97.44 81 ALA A C 1
ATOM 623 O O . ALA A 1 81 ? 1.931 9.224 0.555 1.00 97.44 81 ALA A O 1
ATOM 624 N N . GLU A 1 82 ? 0.092 8.210 -0.184 1.00 98.25 82 GLU A N 1
ATOM 625 C CA . GLU A 1 82 ? -0.862 8.956 0.620 1.00 98.25 82 GLU A CA 1
ATOM 626 C C . GLU A 1 82 ? -1.967 7.995 1.038 1.00 98.25 82 GLU A C 1
ATOM 628 O O . GLU A 1 82 ? -2.491 7.236 0.216 1.00 98.25 82 GLU A O 1
ATOM 633 N N . VAL A 1 83 ? -2.346 8.035 2.312 1.00 98.44 83 VAL A N 1
ATOM 634 C CA . VAL A 1 83 ? -3.455 7.228 2.812 1.00 98.44 83 VAL A CA 1
ATOM 635 C C . VAL A 1 83 ? -4.414 8.074 3.635 1.00 98.44 83 VAL A C 1
ATOM 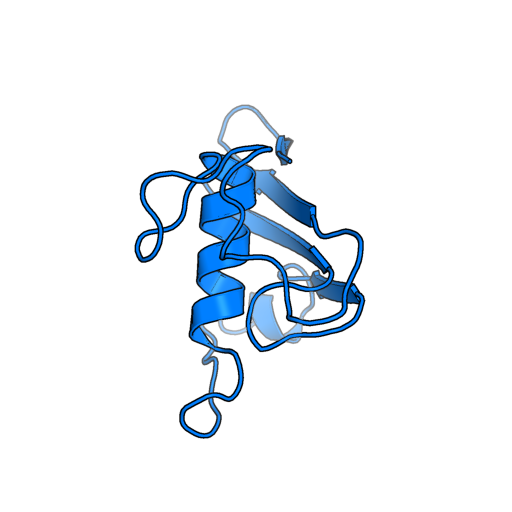637 O O . VAL A 1 83 ? -4.005 8.848 4.502 1.00 98.44 83 VAL A O 1
ATOM 640 N N . VAL A 1 84 ? -5.706 7.911 3.361 1.00 98.50 84 VAL A N 1
ATOM 641 C CA . VAL A 1 84 ? -6.794 8.443 4.182 1.00 98.50 84 VAL A CA 1
ATOM 642 C C . VAL A 1 84 ? -7.355 7.294 5.001 1.00 98.50 84 VAL A C 1
ATOM 644 O O . VAL A 1 84 ? -7.777 6.275 4.448 1.00 98.50 84 VAL A O 1
ATOM 647 N N . PHE A 1 85 ? -7.359 7.450 6.318 1.00 98.00 85 PHE A N 1
ATOM 648 C CA . PHE A 1 85 ? -7.803 6.421 7.249 1.00 98.00 85 PHE A CA 1
ATOM 649 C C . PHE A 1 85 ? -8.622 7.012 8.391 1.00 98.00 85 PHE A C 1
ATOM 651 O O . PHE A 1 85 ? -8.575 8.206 8.668 1.00 98.00 85 PHE A O 1
ATOM 658 N N . GLU A 1 86 ? -9.378 6.155 9.057 1.00 97.81 86 GLU A N 1
ATOM 659 C CA . GLU A 1 86 ? -10.267 6.509 10.153 1.00 97.81 86 GLU A CA 1
ATOM 660 C C . GLU A 1 86 ? -9.853 5.795 11.443 1.00 97.81 86 GLU A C 1
ATOM 662 O O . GLU A 1 86 ? -9.509 4.604 11.450 1.00 97.81 86 GLU A O 1
ATOM 667 N N . THR A 1 87 ? -9.895 6.531 12.549 1.00 97.00 87 THR A N 1
ATOM 668 C CA . THR A 1 87 ? -9.759 6.032 13.921 1.00 97.00 87 THR A CA 1
ATOM 669 C C . THR A 1 87 ? -11.003 6.420 14.725 1.00 97.00 87 THR A C 1
ATOM 671 O O . THR A 1 87 ? -11.910 7.065 14.208 1.00 97.00 87 THR A O 1
ATOM 674 N N . HIS A 1 88 ? -11.054 6.059 16.009 1.00 96.06 88 HIS A N 1
ATOM 675 C CA . HIS A 1 88 ? -12.135 6.521 16.887 1.00 96.06 88 HIS A CA 1
ATOM 676 C C . HIS A 1 88 ? -12.130 8.049 17.105 1.00 96.06 88 HIS A C 1
ATOM 678 O O . HIS A 1 88 ? -13.107 8.588 17.609 1.00 96.06 88 HIS A O 1
ATOM 684 N N . GLU A 1 89 ? -11.040 8.743 16.761 1.00 96.62 89 GLU A N 1
ATOM 685 C CA . GLU A 1 89 ? -10.894 10.200 16.903 1.00 96.62 89 GLU A CA 1
ATOM 686 C C . GLU A 1 89 ? -11.308 10.962 15.637 1.00 96.62 89 GLU A C 1
ATOM 688 O O . GLU A 1 89 ? -11.345 12.190 15.647 1.00 96.62 89 GLU A O 1
ATOM 693 N N . GLY A 1 90 ? -11.620 10.252 14.549 1.00 96.81 90 GLY A N 1
ATOM 694 C CA . GLY A 1 90 ? -12.023 10.838 13.276 1.00 96.81 90 GLY A CA 1
ATOM 695 C C . GLY A 1 90 ? -11.175 10.369 12.098 1.00 96.81 90 GLY A C 1
ATOM 696 O O . GLY A 1 90 ? -10.561 9.299 12.120 1.00 96.81 90 GLY A O 1
ATOM 697 N N . GLN A 1 91 ? -11.172 11.177 11.039 1.00 97.88 91 GLN A N 1
ATOM 698 C CA . GLN A 1 91 ? -10.484 10.878 9.788 1.00 97.88 91 GLN A CA 1
ATOM 699 C C . GLN A 1 91 ? -9.155 11.635 9.690 1.00 97.88 91 GLN A C 1
ATOM 701 O O . GLN A 1 91 ? -9.082 12.828 9.976 1.00 97.88 91 GLN A O 1
ATOM 706 N N . PHE A 1 92 ? -8.117 10.937 9.235 1.00 98.12 92 PHE A N 1
ATOM 707 C CA . PHE A 1 92 ? -6.749 11.432 9.133 1.00 98.12 92 PHE A CA 1
ATOM 708 C C . PHE A 1 92 ? -6.175 11.156 7.742 1.00 98.12 92 PHE A C 1
ATOM 710 O O . PHE A 1 92 ? -6.591 10.223 7.049 1.00 98.12 92 PHE A O 1
ATOM 717 N N . ARG A 1 93 ? -5.190 11.967 7.347 1.00 98.06 93 ARG A N 1
ATOM 718 C CA . ARG A 1 93 ? -4.421 11.818 6.107 1.00 98.06 93 ARG A CA 1
ATOM 719 C C . ARG A 1 93 ? -2.931 11.773 6.435 1.00 98.06 93 ARG A C 1
ATOM 721 O O . ARG A 1 93 ? -2.455 12.641 7.162 1.00 98.06 93 ARG A O 1
ATOM 728 N N . ALA A 1 94 ? -2.221 10.789 5.893 1.00 97.25 94 ALA A N 1
ATOM 729 C CA . ALA A 1 94 ? -0.773 10.633 6.045 1.00 97.25 94 ALA A CA 1
ATOM 730 C C . ALA A 1 94 ? -0.062 10.574 4.680 1.00 97.25 94 ALA A C 1
ATOM 732 O O . ALA A 1 94 ? -0.696 10.198 3.688 1.00 97.25 94 ALA A O 1
ATOM 733 N N . PHE A 1 95 ? 1.220 10.961 4.660 1.00 90.81 95 PHE A N 1
ATOM 734 C CA . PHE A 1 95 ? 2.085 11.143 3.484 1.00 90.81 95 PHE A CA 1
ATOM 735 C C . PHE A 1 95 ? 3.473 10.536 3.719 1.00 90.81 95 PHE A C 1
ATOM 737 O O . PHE A 1 95 ? 3.996 10.726 4.841 1.00 90.81 95 PHE A O 1
#

Radius of gyration: 13.82 Å; chains: 1; bounding box: 40×25×31 Å

pLDDT: mean 92.08, std 6.89, range [71.12, 98.5]

Sequence (95 aa):
MKINHLRFKNLNSLVGEWTIDFTAPEYVSDGIFAISGPTGAGKSTILDAICLALYGRTPRLRNISKSTNEIIARQTGECFAEVVFETHEGQFRAF

Secondary structure (DSSP, 8-state):
-EEEEEEEEEETTEEEEEEEETTSHHHHTTS-------TTSSHHHHHHHHHHHHHS--SS-S---SS--TTBPTT-S--EEEEEEEETTEEEEE-

Foldseek 3Di:
DFWAKKWKAQFALDHGIDIDGCVDCVNPVVVDDDDDDDPSPCSVVSVQLVCCQVPVAGPVGRDDDPVDHPGGHPPDDDMHMKIWGADPVGIDIGD